Protein AF-A0A8G1VSI4-F1 (afdb_monomer)

Nearest PDB structures (foldseek):
  5lhz-assembly2_B  TM=6.125E-01  e=1.889E-01  Homo sapiens
  4yyp-assembly1_A  TM=5.260E-01  e=3.431E-01  Homo sapiens
  7aef-assembly1_q  TM=2.907E-01  e=1.605E-01  Algoriphagus machipongonensis
  3v0r-assembly1_A  TM=4.478E-01  e=1.406E+00  Alternaria alternata
  4aud-assembly1_A  TM=4.666E-01  e=2.697E+00  Alternaria alternata

Mean predicted aligned error: 12.16 Å

Structure (mmCIF, N/CA/C/O backbone):
data_AF-A0A8G1VSI4-F1
#
_entry.id   AF-A0A8G1VSI4-F1
#
loop_
_atom_site.group_PDB
_atom_site.id
_atom_site.type_symbol
_atom_site.label_atom_id
_atom_site.label_alt_id
_atom_site.label_comp_id
_atom_site.label_asym_id
_atom_site.label_entity_id
_atom_site.label_seq_id
_atom_site.pdbx_PDB_ins_code
_atom_site.Cartn_x
_atom_site.Cartn_y
_atom_site.Cartn_z
_atom_site.occupancy
_atom_site.B_iso_or_equiv
_atom_site.auth_seq_id
_atom_site.auth_comp_id
_atom_site.auth_asym_id
_atom_site.auth_atom_id
_atom_site.pdbx_PDB_model_num
ATOM 1 N N . MET A 1 1 ? -6.449 -18.019 54.287 1.00 36.00 1 MET A N 1
ATOM 2 C CA . MET A 1 1 ? -7.474 -17.979 53.219 1.00 36.00 1 MET A CA 1
ATOM 3 C C . MET A 1 1 ? -7.061 -16.895 52.234 1.00 36.00 1 MET A C 1
ATOM 5 O O . MET A 1 1 ? -7.220 -15.721 52.533 1.00 36.00 1 MET A O 1
ATOM 9 N N . HIS A 1 2 ? -6.420 -17.278 51.128 1.00 41.06 2 HIS A N 1
ATOM 10 C CA . HIS A 1 2 ? -5.972 -16.352 50.085 1.00 41.06 2 HIS A CA 1
ATOM 11 C C . HIS A 1 2 ? -7.024 -16.301 48.975 1.00 41.06 2 HIS A C 1
ATOM 13 O O . HIS A 1 2 ? -7.214 -17.276 48.255 1.00 41.06 2 HIS A O 1
ATOM 19 N N . LEU A 1 3 ? -7.720 -15.171 48.862 1.00 47.09 3 LEU A N 1
ATOM 20 C CA . LEU A 1 3 ? -8.588 -14.851 47.731 1.00 47.09 3 LEU A CA 1
ATOM 21 C C . LEU A 1 3 ? -7.740 -14.141 46.670 1.00 47.09 3 LEU A C 1
ATOM 23 O O . LEU A 1 3 ? -7.567 -12.925 46.710 1.00 47.09 3 LEU A O 1
ATOM 27 N N . LEU A 1 4 ? -7.191 -14.909 45.731 1.00 48.03 4 LEU A N 1
ATOM 28 C CA . LEU A 1 4 ? -6.625 -14.367 44.499 1.00 48.03 4 LEU A CA 1
ATOM 29 C C . LEU A 1 4 ? -7.789 -13.940 43.594 1.00 48.03 4 LEU A C 1
ATOM 31 O O . LEU A 1 4 ? -8.424 -14.765 42.942 1.00 48.03 4 LEU A O 1
ATOM 35 N N . LYS A 1 5 ? -8.087 -12.636 43.575 1.00 47.94 5 LYS A N 1
ATOM 36 C CA . LYS A 1 5 ? -8.892 -12.010 42.520 1.00 47.94 5 LYS A CA 1
ATOM 37 C C . LYS A 1 5 ? -8.074 -12.038 41.230 1.00 47.94 5 LYS A C 1
ATOM 39 O O . LYS A 1 5 ? -7.256 -11.157 40.987 1.00 47.94 5 LYS A O 1
ATOM 44 N N . ILE A 1 6 ? -8.295 -13.064 40.421 1.00 51.94 6 ILE A N 1
ATOM 45 C CA . ILE A 1 6 ? -7.825 -13.117 39.039 1.00 51.94 6 ILE A CA 1
ATOM 46 C C . ILE A 1 6 ? -8.757 -12.199 38.243 1.00 51.94 6 ILE A C 1
ATOM 48 O O . ILE A 1 6 ? -9.854 -12.589 37.850 1.00 51.94 6 ILE A O 1
ATOM 52 N N . GLY A 1 7 ? -8.357 -10.937 38.094 1.00 49.81 7 GLY A N 1
ATOM 53 C CA . GLY A 1 7 ? -8.960 -10.037 37.119 1.00 49.81 7 GLY A CA 1
ATOM 54 C C . GLY A 1 7 ? -8.591 -10.538 35.730 1.00 49.81 7 GLY A C 1
ATOM 55 O O . GLY A 1 7 ? -7.412 -10.590 35.389 1.00 49.81 7 GLY A O 1
ATOM 56 N N . ALA A 1 8 ? -9.588 -10.968 34.961 1.00 49.38 8 ALA A N 1
ATOM 57 C CA . ALA A 1 8 ? -9.404 -11.391 33.585 1.00 49.38 8 ALA A CA 1
ATOM 58 C C . ALA A 1 8 ? -8.825 -10.224 32.772 1.00 49.38 8 ALA A C 1
ATOM 60 O O . ALA A 1 8 ? -9.477 -9.197 32.587 1.00 49.38 8 ALA A O 1
ATOM 61 N N . LEU A 1 9 ? -7.592 -10.390 32.294 1.00 43.72 9 LEU A N 1
ATOM 62 C CA . LEU A 1 9 ? -7.058 -9.592 31.203 1.00 43.72 9 LEU A CA 1
ATOM 63 C C . LEU A 1 9 ? -7.902 -9.925 29.973 1.00 43.72 9 LEU A C 1
ATOM 65 O O . LEU A 1 9 ? -7.735 -10.979 29.361 1.00 43.72 9 LEU A O 1
ATOM 69 N N . LEU A 1 10 ? -8.836 -9.040 29.633 1.00 47.56 10 LEU A N 1
ATOM 70 C CA . LEU A 1 10 ? -9.398 -8.981 28.291 1.00 47.56 10 LEU A CA 1
ATOM 71 C C . LEU A 1 10 ? -8.255 -8.554 27.368 1.00 47.56 10 LEU A C 1
ATOM 73 O O . LEU A 1 10 ? -8.040 -7.369 27.125 1.00 47.56 10 LEU A O 1
ATOM 77 N N . ALA A 1 11 ? -7.473 -9.528 26.905 1.00 46.94 11 ALA A N 1
ATOM 78 C CA . ALA A 1 11 ? -6.668 -9.345 25.715 1.00 46.94 11 ALA A CA 1
ATOM 79 C C . ALA A 1 11 ? -7.653 -8.960 24.608 1.00 46.94 11 ALA A C 1
ATOM 81 O O . ALA A 1 11 ? -8.565 -9.733 24.307 1.00 46.94 11 ALA A O 1
ATOM 82 N N . LEU A 1 12 ? -7.527 -7.746 24.064 1.00 46.66 12 LEU A N 1
ATOM 83 C CA . LEU A 1 12 ? -8.217 -7.391 22.833 1.00 46.66 12 LEU A CA 1
ATOM 84 C C . LEU A 1 12 ? -7.785 -8.428 21.801 1.00 46.66 12 LEU A C 1
ATOM 86 O O . LEU A 1 12 ? -6.654 -8.391 21.320 1.00 46.66 12 LEU A O 1
ATOM 90 N N . ALA A 1 13 ? -8.668 -9.383 21.519 1.00 42.88 13 ALA A N 1
ATOM 91 C CA . ALA A 1 13 ? -8.545 -10.245 20.368 1.00 42.88 13 ALA A CA 1
ATOM 92 C C . ALA A 1 13 ? -8.571 -9.303 19.167 1.00 42.88 13 ALA A C 1
ATOM 94 O O . ALA A 1 13 ? -9.631 -8.825 18.766 1.00 42.88 13 ALA A O 1
ATOM 95 N N . GLN A 1 14 ? -7.387 -8.955 18.664 1.00 41.97 14 GLN A N 1
ATOM 96 C CA . GLN A 1 14 ? -7.248 -8.396 17.336 1.00 41.97 14 GLN A CA 1
ATOM 97 C C . GLN A 1 14 ? -7.911 -9.432 16.441 1.00 41.97 14 GLN A C 1
ATOM 99 O O . GLN A 1 14 ? -7.408 -10.544 16.294 1.00 41.97 14 GLN A O 1
ATOM 104 N N . THR A 1 15 ? -9.122 -9.137 15.978 1.00 45.12 15 THR A N 1
ATOM 105 C CA . THR A 1 15 ? -9.768 -9.938 14.951 1.00 45.12 15 THR A CA 1
ATOM 106 C C . THR A 1 15 ? -8.817 -9.875 13.771 1.00 45.12 15 THR A C 1
ATOM 108 O O . THR A 1 15 ? -8.738 -8.835 13.120 1.00 45.12 15 THR A O 1
ATOM 111 N N . LEU A 1 16 ? -8.031 -10.938 13.597 1.00 51.94 16 LEU A N 1
ATOM 112 C CA . LEU A 1 16 ? -7.172 -11.180 12.450 1.00 51.94 16 LEU A CA 1
ATOM 113 C C . LEU A 1 16 ? -8.114 -11.254 11.250 1.00 51.94 16 LEU A C 1
ATOM 115 O O . LEU A 1 16 ? -8.677 -12.300 10.941 1.00 51.94 16 LEU A O 1
ATOM 119 N N . SER A 1 17 ? -8.447 -10.099 10.685 1.00 59.81 17 SER A N 1
ATOM 120 C CA . SER A 1 17 ? -9.135 -10.054 9.412 1.00 59.81 17 SER A CA 1
ATOM 121 C C . SER A 1 17 ? -8.074 -10.338 8.366 1.00 59.81 17 SER A C 1
ATOM 123 O O . SER A 1 17 ? -7.258 -9.472 8.040 1.00 59.81 17 SER A O 1
ATOM 125 N N . ALA A 1 18 ? -8.088 -11.582 7.914 1.00 70.44 18 ALA A N 1
ATOM 126 C CA . ALA A 1 18 ? -7.428 -12.052 6.719 1.00 70.44 18 ALA A CA 1
ATOM 127 C C . ALA A 1 18 ? -7.928 -11.257 5.523 1.00 70.44 18 ALA A C 1
ATOM 129 O O . ALA A 1 18 ? -9.133 -11.238 5.259 1.00 70.44 18 ALA A O 1
ATOM 130 N N . ALA A 1 19 ? -7.032 -10.612 4.792 1.00 87.38 19 ALA A N 1
ATOM 131 C CA . ALA A 1 19 ? -7.390 -10.045 3.511 1.00 87.38 19 ALA A CA 1
ATOM 132 C C . ALA A 1 19 ? -6.237 -10.152 2.530 1.00 87.38 19 ALA A C 1
ATOM 134 O O . ALA A 1 19 ? -5.113 -9.732 2.821 1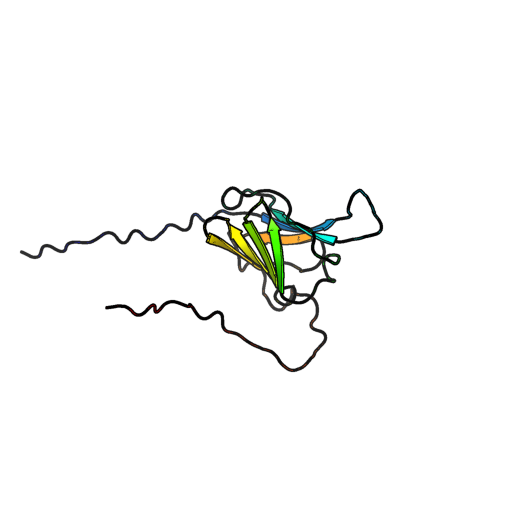.00 87.38 19 ALA A O 1
ATOM 135 N N . GLU A 1 20 ? -6.541 -10.664 1.338 1.00 92.88 20 GLU A N 1
ATOM 136 C CA . GLU A 1 20 ? -5.644 -10.521 0.207 1.00 92.88 20 GLU A CA 1
ATOM 137 C C . GLU A 1 20 ? -5.690 -9.074 -0.305 1.00 92.88 20 GLU A C 1
ATOM 139 O O . GLU A 1 20 ? -6.738 -8.525 -0.675 1.00 92.88 20 GLU A O 1
ATOM 144 N N . ILE A 1 21 ? -4.516 -8.448 -0.317 1.00 94.31 21 ILE A N 1
ATOM 145 C CA . ILE A 1 21 ? -4.304 -7.081 -0.776 1.00 94.31 21 ILE A CA 1
ATOM 146 C C . ILE A 1 21 ? -3.383 -7.133 -1.984 1.00 94.31 21 ILE A C 1
ATOM 148 O O . ILE A 1 21 ? -2.321 -7.748 -1.929 1.00 94.31 21 ILE A O 1
ATOM 152 N N . LYS A 1 22 ? -3.739 -6.437 -3.065 1.00 95.94 22 LYS A N 1
ATOM 153 C CA . LYS A 1 22 ? -2.870 -6.307 -4.241 1.00 95.94 22 LYS A CA 1
ATOM 154 C C . LYS A 1 22 ? -2.800 -4.895 -4.781 1.00 95.94 22 LYS A C 1
ATOM 156 O O . LYS A 1 22 ? -3.717 -4.099 -4.610 1.00 95.94 22 LYS A O 1
ATOM 161 N N . ILE A 1 23 ? -1.722 -4.589 -5.485 1.00 95.75 23 ILE A N 1
ATOM 162 C CA . ILE A 1 23 ? -1.559 -3.341 -6.222 1.00 95.75 23 ILE A CA 1
ATOM 163 C C . ILE A 1 23 ? -1.719 -3.575 -7.721 1.00 95.75 23 ILE A C 1
ATOM 165 O O . ILE A 1 23 ? -1.192 -4.530 -8.292 1.00 95.75 23 ILE A O 1
ATOM 169 N N . ARG A 1 24 ? -2.446 -2.677 -8.390 1.00 94.88 24 ARG A N 1
ATOM 170 C CA . ARG A 1 24 ? -2.686 -2.752 -9.836 1.00 94.88 24 ARG A CA 1
ATOM 171 C C . ARG A 1 24 ? -2.462 -1.425 -10.519 1.00 94.88 24 ARG A C 1
ATOM 173 O O . ARG A 1 24 ? -2.840 -0.375 -10.001 1.00 94.88 24 ARG A O 1
ATOM 180 N N . THR A 1 25 ? -1.897 -1.481 -11.722 1.00 92.88 25 THR A N 1
ATOM 181 C CA . THR A 1 25 ? -1.898 -0.321 -12.608 1.00 92.88 25 THR A CA 1
ATOM 182 C C . THR A 1 25 ? -3.270 -0.208 -13.269 1.00 92.88 25 THR A C 1
ATOM 184 O O . THR A 1 25 ? -3.698 -1.088 -14.005 1.00 92.88 25 THR A O 1
ATOM 187 N N . THR A 1 26 ? -3.959 0.887 -12.981 1.00 88.81 26 THR A N 1
ATOM 188 C CA . THR A 1 26 ? -5.294 1.240 -13.458 1.00 88.81 26 THR A CA 1
ATOM 189 C C . THR A 1 26 ? -5.234 2.486 -14.335 1.00 88.81 26 THR A C 1
ATOM 191 O O . THR A 1 26 ? -4.443 3.397 -14.075 1.00 88.81 26 THR A O 1
ATOM 194 N N . ASN A 1 27 ? -6.112 2.559 -15.331 1.00 87.94 27 ASN A N 1
ATOM 195 C CA . ASN A 1 27 ? -6.276 3.732 -16.180 1.00 87.94 27 ASN A CA 1
ATOM 196 C C . ASN A 1 27 ? -7.631 4.393 -15.890 1.00 87.94 27 ASN A C 1
ATOM 198 O O . ASN A 1 27 ? -8.642 3.691 -15.815 1.00 87.94 27 ASN A O 1
ATOM 202 N N . PRO A 1 28 ? -7.690 5.722 -15.713 1.00 82.81 28 PRO A N 1
ATOM 203 C CA . PRO A 1 28 ? -8.954 6.402 -15.508 1.00 82.81 28 PRO A CA 1
ATOM 204 C C . PRO A 1 28 ? -9.800 6.324 -16.793 1.00 82.81 28 PRO A C 1
ATOM 206 O O . PRO A 1 28 ? -9.260 6.531 -17.882 1.00 82.81 28 PRO A O 1
ATOM 209 N N . PRO A 1 29 ? -11.128 6.107 -16.699 1.00 81.25 29 PRO A N 1
ATOM 210 C CA . PRO A 1 29 ? -11.988 5.961 -17.879 1.00 81.25 29 PRO A CA 1
ATOM 211 C C . PRO A 1 29 ? -11.943 7.158 -18.836 1.00 81.25 29 PRO A C 1
ATOM 213 O O . PRO A 1 29 ? -12.056 6.995 -20.044 1.00 81.25 29 PRO A O 1
ATOM 216 N N . ALA A 1 30 ? -11.751 8.365 -18.296 1.00 84.00 30 ALA A N 1
ATOM 217 C CA . ALA A 1 30 ? -11.702 9.600 -19.073 1.00 84.00 30 ALA A CA 1
ATOM 218 C C . ALA A 1 30 ? -10.376 9.814 -19.832 1.00 84.00 30 ALA A C 1
ATOM 220 O O . ALA A 1 30 ? -10.319 10.674 -20.707 1.00 84.00 30 ALA A O 1
ATOM 221 N N . ASN A 1 31 ? -9.301 9.085 -19.496 1.00 82.88 31 ASN A N 1
ATOM 222 C CA . ASN A 1 31 ? -8.017 9.192 -20.190 1.00 82.88 31 ASN A CA 1
ATOM 223 C C . ASN A 1 31 ? -7.174 7.918 -20.016 1.00 82.88 31 ASN A C 1
ATOM 225 O O . ASN A 1 31 ? -6.415 7.782 -19.054 1.00 82.88 31 ASN A O 1
ATOM 229 N N . SER A 1 32 ? -7.248 7.013 -20.992 1.00 83.25 32 SER A N 1
ATOM 230 C CA . SER A 1 32 ? -6.523 5.738 -20.974 1.00 83.25 32 SER A CA 1
ATOM 231 C C . SER A 1 32 ? -5.001 5.865 -21.111 1.00 83.25 32 SER A C 1
ATOM 233 O O . SER A 1 32 ? -4.293 4.891 -20.878 1.00 83.25 32 SER A O 1
ATOM 235 N N . TYR A 1 33 ? -4.476 7.040 -21.475 1.00 84.62 33 TYR A N 1
ATOM 236 C CA . TYR A 1 33 ? -3.031 7.274 -21.600 1.00 84.62 33 TYR A CA 1
ATOM 237 C C . TYR A 1 33 ? -2.355 7.593 -20.263 1.00 84.62 33 TYR A C 1
ATOM 239 O O . TYR A 1 33 ? -1.127 7.639 -20.187 1.00 84.62 33 TYR A O 1
ATOM 247 N N . VAL A 1 34 ? -3.138 7.827 -19.206 1.00 87.38 34 VAL A N 1
ATOM 248 C CA . VAL A 1 34 ? -2.613 8.058 -17.861 1.00 87.38 34 VAL A CA 1
ATOM 249 C C . VAL A 1 34 ? -2.731 6.768 -17.062 1.00 87.38 34 VAL A C 1
ATOM 251 O O . VAL A 1 34 ? -3.811 6.197 -16.946 1.00 87.38 34 VAL A O 1
ATOM 254 N N . SER A 1 35 ? -1.615 6.312 -16.502 1.00 91.19 35 SER A N 1
ATOM 255 C CA . SER A 1 35 ? -1.554 5.097 -15.689 1.00 91.19 35 SER A CA 1
ATOM 256 C C . SER A 1 35 ? -1.292 5.444 -14.228 1.00 91.19 35 SER A C 1
ATOM 258 O O . SER A 1 35 ? -0.330 6.146 -13.904 1.00 91.19 35 SER A O 1
ATOM 260 N N . HIS A 1 36 ? -2.121 4.903 -13.345 1.00 94.25 36 HIS A N 1
ATOM 261 C CA . HIS A 1 36 ? -2.040 5.075 -11.898 1.00 94.25 36 HIS A CA 1
ATOM 262 C C . HIS A 1 36 ? -1.927 3.726 -11.207 1.00 94.25 36 HIS A C 1
ATOM 264 O O . HIS A 1 36 ? -2.511 2.762 -11.674 1.00 94.25 36 HIS A O 1
ATOM 270 N N . CYS A 1 37 ? -1.226 3.645 -10.085 1.00 95.19 37 CYS A N 1
ATOM 271 C CA . CYS A 1 37 ? -1.300 2.479 -9.210 1.00 95.19 37 CYS A CA 1
ATOM 272 C C . CYS A 1 37 ? -2.495 2.639 -8.262 1.00 95.19 37 CYS A C 1
ATOM 274 O O . CYS A 1 37 ? -2.757 3.755 -7.818 1.00 95.19 37 CYS A O 1
ATOM 276 N N . SER A 1 38 ? -3.189 1.561 -7.925 1.00 96.88 38 SER A N 1
ATOM 277 C CA . SER A 1 38 ? -4.233 1.534 -6.892 1.00 96.88 38 SER A CA 1
ATOM 278 C C . SER A 1 38 ? -4.051 0.288 -6.031 1.00 96.88 38 SER A C 1
ATOM 280 O O . SER A 1 38 ? -3.636 -0.748 -6.550 1.00 96.88 38 SER A O 1
ATOM 282 N N . VAL A 1 39 ? -4.351 0.389 -4.737 1.00 96.75 39 VAL A N 1
ATOM 283 C CA . VAL A 1 39 ? -4.433 -0.768 -3.834 1.00 96.75 39 VAL A CA 1
ATOM 284 C C . VAL A 1 39 ? -5.845 -1.327 -3.915 1.00 96.75 39 VAL A C 1
ATOM 286 O O . VAL A 1 39 ? -6.811 -0.569 -3.839 1.00 96.75 39 VAL A O 1
ATOM 289 N N . ILE A 1 40 ? -5.955 -2.639 -4.061 1.00 96.25 40 ILE A N 1
ATOM 290 C CA . ILE A 1 40 ? -7.197 -3.391 -4.154 1.00 96.25 40 ILE A CA 1
ATOM 291 C C . ILE A 1 40 ? -7.247 -4.357 -2.972 1.00 96.25 40 ILE A C 1
ATOM 293 O O . ILE A 1 40 ? -6.351 -5.184 -2.813 1.00 96.25 40 ILE A O 1
ATOM 297 N N . LEU A 1 41 ? -8.291 -4.235 -2.160 1.00 94.69 41 LEU A N 1
ATOM 298 C CA . LEU A 1 41 ? -8.671 -5.218 -1.153 1.00 94.69 41 LEU A CA 1
ATOM 299 C C . LEU A 1 41 ? -9.633 -6.204 -1.815 1.00 94.69 41 LEU A C 1
ATOM 301 O O . LEU A 1 41 ? -10.758 -5.827 -2.167 1.00 94.69 41 LEU A O 1
ATOM 305 N N . GLU A 1 42 ? -9.170 -7.431 -2.040 1.00 89.56 42 GLU A N 1
ATOM 306 C CA . GLU A 1 42 ? -9.986 -8.487 -2.652 1.00 89.56 42 GLU A CA 1
ATOM 307 C C . GLU A 1 42 ? -10.984 -9.067 -1.653 1.00 89.56 42 GLU A C 1
ATOM 309 O O . GLU A 1 42 ? -12.126 -9.366 -2.015 1.00 89.56 42 GLU A O 1
ATOM 314 N N . ASP A 1 43 ? -10.586 -9.121 -0.387 1.00 89.38 43 ASP A N 1
ATOM 315 C CA . ASP A 1 43 ? -11.411 -9.554 0.730 1.00 89.38 43 ASP A CA 1
ATOM 316 C C . ASP A 1 43 ? -11.791 -8.381 1.632 1.00 89.38 43 ASP A C 1
ATOM 318 O O . ASP A 1 43 ? -11.255 -7.275 1.529 1.00 89.38 43 ASP A O 1
ATOM 322 N N . GLU A 1 44 ? -12.776 -8.611 2.497 1.00 90.06 44 GLU A N 1
ATOM 323 C CA . GLU A 1 44 ? -13.207 -7.605 3.458 1.00 90.06 44 GLU A CA 1
ATOM 324 C C . GLU A 1 44 ? -12.217 -7.513 4.625 1.00 90.06 44 GLU A C 1
ATOM 326 O O . GLU A 1 44 ? -12.057 -8.450 5.403 1.00 90.06 44 GLU A O 1
ATOM 331 N N . LEU A 1 45 ? -11.601 -6.342 4.782 1.00 90.50 45 LEU A N 1
ATOM 332 C CA . LEU A 1 45 ? -10.701 -6.014 5.879 1.00 90.50 45 LEU A CA 1
ATOM 333 C C . LEU A 1 45 ? -11.364 -4.961 6.766 1.00 90.50 45 LEU A C 1
ATOM 335 O O . LEU A 1 45 ? -11.607 -3.838 6.329 1.00 90.50 45 LEU A O 1
ATOM 339 N N . PHE A 1 46 ? -11.698 -5.317 8.008 1.00 91.06 46 PHE A N 1
ATOM 340 C CA . PHE A 1 46 ? -12.375 -4.417 8.955 1.00 91.06 46 PHE A CA 1
ATOM 341 C C . PHE A 1 46 ? -13.673 -3.766 8.421 1.00 91.06 46 PHE A C 1
ATOM 343 O O . PHE A 1 46 ? -14.005 -2.647 8.814 1.00 91.06 46 PHE A O 1
ATOM 350 N N . GLY A 1 47 ? -14.424 -4.461 7.556 1.00 88.38 47 GLY A N 1
ATOM 351 C CA . GLY A 1 47 ? -15.635 -3.932 6.909 1.00 88.38 47 GLY A CA 1
ATOM 352 C C . GLY A 1 47 ? -15.374 -3.142 5.618 1.00 88.38 47 GLY A C 1
ATOM 353 O O . GLY A 1 47 ? -16.289 -2.524 5.078 1.00 88.38 47 GLY A O 1
ATOM 354 N N . CYS A 1 48 ? -14.133 -3.129 5.123 1.00 90.19 48 CYS A N 1
ATOM 355 C CA . CYS A 1 48 ? -13.727 -2.443 3.901 1.00 90.1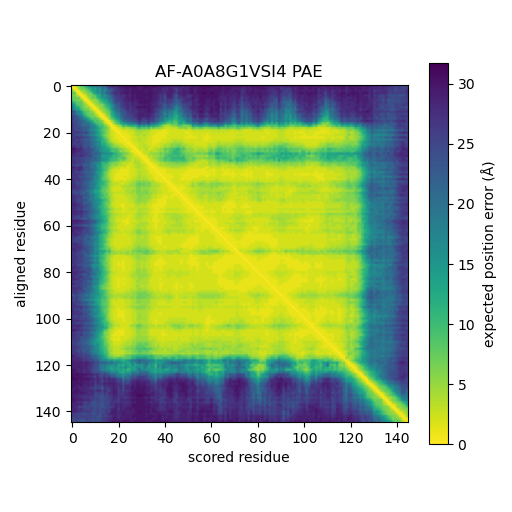9 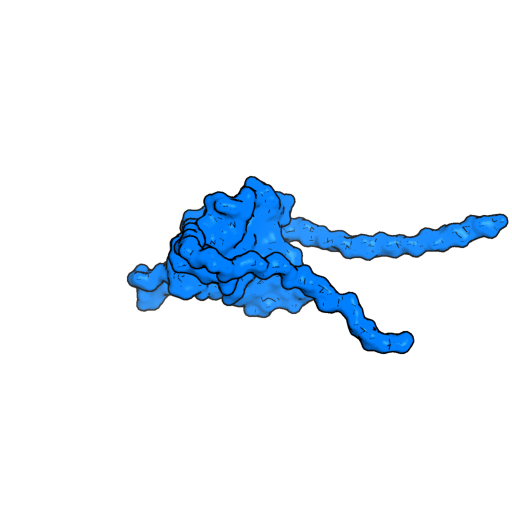48 CYS A CA 1
ATOM 356 C C . CYS A 1 48 ? -13.313 -3.439 2.812 1.00 90.19 48 CYS A C 1
ATOM 358 O O . CYS A 1 48 ? -12.430 -4.266 3.015 1.00 90.19 48 CYS A O 1
ATOM 360 N N . LYS A 1 49 ? -13.921 -3.313 1.629 1.00 93.56 49 LYS A N 1
ATOM 361 C CA . LYS A 1 49 ? -13.565 -4.045 0.408 1.00 93.56 49 LYS A CA 1
ATOM 362 C C . LYS A 1 49 ? -13.632 -3.097 -0.784 1.00 93.56 49 LYS A C 1
ATOM 364 O O . LYS A 1 49 ? -14.593 -2.337 -0.916 1.00 93.56 49 LYS A O 1
ATOM 369 N N . GLY A 1 50 ? -12.632 -3.132 -1.664 1.00 93.12 50 GLY A N 1
ATOM 370 C CA . GLY A 1 50 ? -12.603 -2.292 -2.863 1.00 93.12 50 GLY A CA 1
ATOM 371 C C . GLY A 1 50 ? -11.237 -1.686 -3.173 1.00 93.12 50 GLY A C 1
ATOM 372 O O . GLY A 1 50 ? -10.201 -2.202 -2.771 1.00 93.12 50 GLY A O 1
ATOM 373 N N . SER A 1 51 ? -11.244 -0.587 -3.929 1.00 95.06 51 SER A N 1
ATOM 374 C CA . SER A 1 51 ? -10.032 0.081 -4.417 1.00 95.06 51 SER A CA 1
ATOM 375 C C . SER A 1 51 ? -9.764 1.380 -3.671 1.00 95.06 51 SER A C 1
ATOM 377 O O . SER A 1 51 ? -10.673 2.186 -3.450 1.00 95.06 51 SER A O 1
ATOM 379 N N . SER A 1 52 ? -8.492 1.642 -3.381 1.00 96.44 52 SER A N 1
ATOM 380 C CA . SER A 1 52 ? -8.036 2.954 -2.941 1.00 96.44 52 SER A CA 1
ATOM 381 C C . SER A 1 52 ? -8.241 3.997 -4.038 1.00 96.44 52 SER A C 1
ATOM 383 O O . SER A 1 52 ? -8.383 3.683 -5.227 1.00 96.44 52 SER A O 1
ATOM 385 N N . LYS A 1 53 ? -8.167 5.274 -3.657 1.00 95.69 53 LYS A N 1
ATOM 386 C CA . LYS A 1 53 ? -7.877 6.333 -4.626 1.00 95.69 53 LYS A CA 1
ATOM 387 C C . LYS A 1 53 ? -6.521 6.068 -5.301 1.00 95.69 53 LYS A C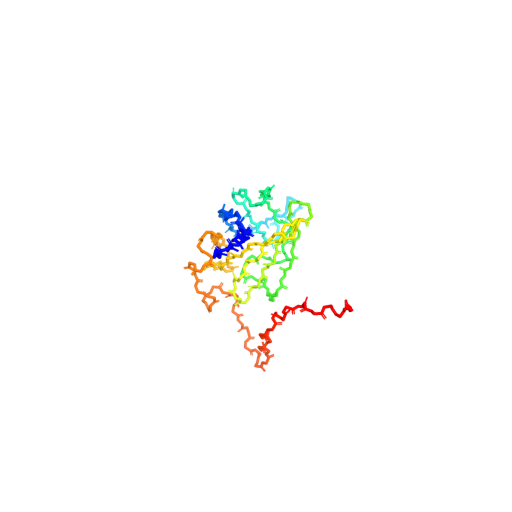 1
ATOM 389 O O . LYS A 1 53 ? -5.608 5.557 -4.643 1.00 95.69 53 LYS A O 1
ATOM 394 N N . PRO A 1 54 ? -6.366 6.443 -6.582 1.00 94.38 54 PRO A N 1
ATOM 395 C CA . PRO A 1 54 ? -5.141 6.183 -7.321 1.00 94.38 54 PRO A CA 1
ATOM 396 C C . PRO A 1 54 ? -3.938 6.956 -6.761 1.00 94.38 54 PRO A C 1
ATOM 398 O O . PRO A 1 54 ? -4.020 8.134 -6.389 1.00 94.38 54 PRO A O 1
ATOM 401 N N . PHE A 1 55 ? -2.785 6.298 -6.765 1.00 94.75 55 PHE A N 1
ATOM 402 C CA . PHE A 1 55 ? -1.467 6.905 -6.634 1.00 94.75 55 PHE A CA 1
ATOM 403 C C . PHE A 1 55 ? -1.071 7.618 -7.931 1.00 94.75 55 PHE A C 1
ATOM 405 O O . PHE A 1 55 ? -1.567 7.327 -9.019 1.00 94.75 55 PHE A O 1
ATOM 412 N N . LYS A 1 56 ? -0.171 8.603 -7.825 1.00 91.38 56 LYS A N 1
ATOM 413 C CA . LYS A 1 56 ? 0.099 9.538 -8.929 1.00 91.38 56 LYS A CA 1
ATOM 414 C C . LYS A 1 56 ? 0.683 8.848 -10.166 1.00 91.38 56 LYS A C 1
ATOM 416 O O . LYS A 1 56 ? 0.364 9.267 -11.274 1.00 91.38 56 LYS A O 1
ATOM 421 N N . LYS A 1 57 ? 1.527 7.830 -9.984 1.00 92.69 57 LYS A N 1
ATOM 422 C CA . LYS A 1 57 ? 2.201 7.096 -11.066 1.00 92.69 57 LYS A CA 1
ATOM 423 C C . LYS A 1 57 ? 1.743 5.636 -11.098 1.00 92.69 57 LYS A C 1
ATOM 425 O O . LYS A 1 57 ? 1.144 5.161 -10.133 1.00 92.69 57 LYS A O 1
ATOM 430 N N . SER A 1 58 ? 2.063 4.924 -12.178 1.00 92.75 58 SER A N 1
ATOM 431 C CA . SER A 1 58 ? 1.888 3.469 -12.284 1.00 92.75 58 SER A CA 1
ATOM 432 C C . SER A 1 58 ? 2.663 2.718 -11.196 1.00 92.75 58 SER A C 1
ATOM 434 O O . SER A 1 58 ? 3.609 3.258 -10.606 1.00 92.75 58 SER A O 1
ATOM 436 N N . CYS A 1 59 ? 2.298 1.459 -10.950 1.00 92.25 59 CYS A N 1
ATOM 437 C CA . CYS A 1 59 ? 3.058 0.613 -10.031 1.00 92.25 59 CYS A CA 1
ATOM 438 C C . CYS A 1 59 ?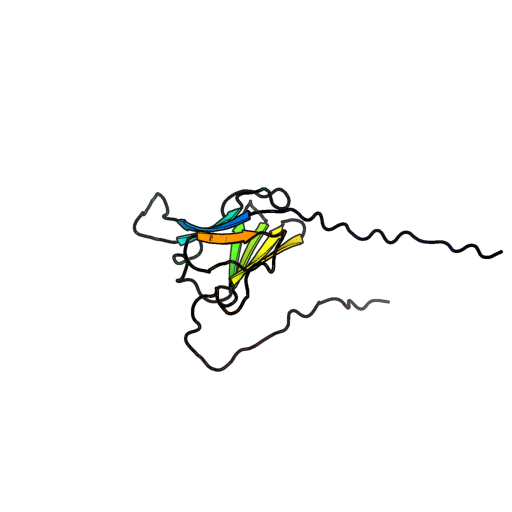 4.512 0.461 -10.536 1.00 92.25 59 CYS A C 1
ATOM 440 O O . CYS A 1 59 ? 4.783 0.619 -11.732 1.00 92.25 59 CYS A O 1
ATOM 442 N N . GLY A 1 60 ? 5.464 0.301 -9.617 1.00 90.00 60 GLY A N 1
ATOM 443 C CA . GLY A 1 60 ? 6.911 0.311 -9.889 1.00 90.00 60 GLY A CA 1
ATOM 444 C C . GLY A 1 60 ? 7.525 1.692 -10.177 1.00 90.00 60 GLY A C 1
ATOM 445 O O . GLY A 1 60 ? 8.740 1.819 -10.309 1.00 90.00 60 GLY A O 1
ATOM 446 N N . ARG A 1 61 ? 6.718 2.761 -10.292 1.00 92.19 61 ARG A N 1
ATOM 447 C CA . ARG A 1 61 ? 7.208 4.135 -10.549 1.00 92.19 61 ARG A CA 1
ATOM 448 C C . ARG A 1 61 ? 6.963 5.106 -9.396 1.00 92.19 61 ARG A C 1
ATOM 450 O O . ARG A 1 61 ? 7.486 6.227 -9.427 1.00 92.19 61 ARG A O 1
ATOM 457 N N . ASN A 1 62 ? 6.142 4.717 -8.423 1.00 90.19 62 ASN A N 1
ATOM 458 C CA . ASN A 1 62 ? 5.952 5.472 -7.188 1.00 90.19 62 ASN A CA 1
ATOM 459 C C . ASN A 1 62 ? 7.187 5.335 -6.285 1.00 90.19 62 ASN A C 1
ATOM 461 O O . ASN A 1 62 ? 7.964 4.395 -6.408 1.00 90.19 62 ASN A O 1
ATOM 465 N N . THR A 1 63 ? 7.395 6.322 -5.420 1.00 91.62 63 THR A N 1
ATOM 466 C CA . THR A 1 63 ? 8.566 6.426 -4.540 1.00 91.62 63 THR A CA 1
ATOM 467 C C . THR A 1 63 ? 8.145 7.041 -3.213 1.00 91.62 63 THR A C 1
ATOM 469 O O . THR A 1 63 ? 7.178 7.814 -3.176 1.00 91.62 63 THR A O 1
ATOM 472 N N . GLY A 1 64 ? 8.915 6.781 -2.157 1.00 91.25 64 GLY A N 1
ATOM 473 C CA . GLY A 1 64 ? 8.634 7.313 -0.825 1.00 91.25 64 GLY A CA 1
ATOM 474 C C . GLY A 1 64 ? 7.495 6.587 -0.128 1.00 91.25 64 GLY A C 1
ATOM 475 O O . GLY A 1 64 ? 7.082 5.513 -0.545 1.00 91.25 64 GLY A O 1
ATOM 476 N N . VAL A 1 65 ? 6.970 7.221 0.913 1.00 94.69 65 VAL A N 1
ATOM 477 C CA . VAL A 1 65 ? 5.776 6.768 1.624 1.00 94.69 65 VAL A CA 1
ATOM 478 C C . VAL A 1 65 ? 4.594 7.586 1.126 1.00 94.69 65 VAL A C 1
ATOM 480 O O . VAL A 1 65 ? 4.673 8.815 1.058 1.00 94.69 65 VAL A O 1
ATOM 483 N N . GLN A 1 66 ? 3.517 6.921 0.717 1.00 96.31 66 GLN A N 1
ATOM 484 C CA . GLN A 1 66 ? 2.326 7.595 0.203 1.00 96.31 66 GLN A CA 1
ATOM 485 C C . GLN A 1 66 ? 1.065 6.998 0.810 1.00 96.31 66 GLN A C 1
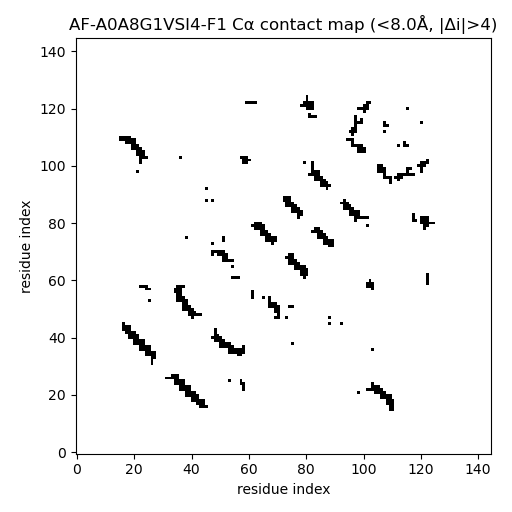ATOM 487 O O . GLN A 1 66 ? 0.897 5.783 0.815 1.00 96.31 66 GLN A O 1
ATOM 492 N N . THR A 1 67 ? 0.150 7.870 1.222 1.00 97.50 67 THR A N 1
ATOM 493 C CA . THR A 1 67 ? -1.150 7.493 1.784 1.00 97.50 67 THR A CA 1
ATOM 494 C C . THR A 1 67 ? -2.277 7.864 0.827 1.00 97.50 67 THR A C 1
ATOM 496 O O . THR A 1 67 ? -2.253 8.926 0.188 1.00 97.50 67 THR A O 1
ATOM 499 N N . LYS A 1 68 ? -3.274 6.985 0.710 1.00 97.62 68 LYS A N 1
ATOM 500 C CA . LYS A 1 68 ? -4.501 7.199 -0.065 1.00 97.62 68 LYS A CA 1
ATOM 501 C C . LYS A 1 68 ? -5.712 6.731 0.717 1.00 97.62 68 LYS A C 1
ATOM 503 O O . LYS A 1 68 ? -5.642 5.739 1.428 1.00 97.62 68 LYS A O 1
ATOM 508 N N . SER A 1 69 ? -6.829 7.431 0.549 1.00 97.31 69 SER A N 1
ATOM 509 C CA . SER A 1 69 ? -8.098 6.994 1.119 1.00 97.31 69 SER A CA 1
ATOM 510 C C . SER A 1 69 ? -8.647 5.771 0.385 1.00 97.31 69 SER A C 1
ATOM 512 O O . SER A 1 69 ? -8.433 5.591 -0.822 1.00 97.31 69 SER A O 1
ATOM 514 N N . ILE A 1 70 ? -9.372 4.945 1.128 1.00 95.69 70 ILE A N 1
ATOM 515 C CA . ILE A 1 70 ? -10.088 3.755 0.672 1.00 95.69 70 ILE A CA 1
ATOM 516 C C . ILE A 1 70 ? -11.360 3.619 1.522 1.00 95.69 70 ILE A C 1
ATOM 518 O O . ILE A 1 70 ? -11.378 4.054 2.664 1.00 95.69 70 ILE A O 1
ATOM 522 N N . CYS A 1 71 ? -12.448 3.072 0.972 1.00 92.94 71 CYS A N 1
ATOM 523 C CA . CYS A 1 71 ? -13.704 2.859 1.716 1.00 92.94 71 CYS A CA 1
ATOM 524 C C . CYS A 1 71 ? -14.219 4.081 2.514 1.00 92.94 71 CYS A C 1
ATOM 526 O O . CYS A 1 71 ? -14.687 3.943 3.639 1.00 92.94 71 CYS A O 1
ATOM 528 N N . GLY A 1 72 ? -14.138 5.284 1.936 1.00 91.50 72 GLY A N 1
ATOM 529 C CA . GLY A 1 72 ? -14.539 6.521 2.612 1.00 91.50 72 GLY A CA 1
ATOM 530 C C . GLY A 1 72 ? -13.423 7.065 3.500 1.00 91.50 72 GLY A C 1
ATOM 531 O O . GLY A 1 72 ? -12.524 7.732 2.983 1.00 91.50 72 GLY A O 1
ATOM 532 N N . ASP A 1 73 ? -13.495 6.762 4.795 1.00 92.62 73 ASP A N 1
ATOM 533 C CA . ASP A 1 73 ? -12.640 7.347 5.841 1.00 92.62 73 ASP A CA 1
ATOM 534 C C . ASP A 1 73 ? -11.444 6.464 6.234 1.00 92.62 73 ASP A C 1
ATOM 536 O O . ASP A 1 73 ? -10.594 6.888 7.013 1.00 92.62 73 ASP A O 1
ATOM 540 N N . ALA A 1 74 ? -11.345 5.250 5.687 1.00 95.62 74 ALA A N 1
ATOM 541 C CA . ALA A 1 74 ? -10.161 4.416 5.858 1.00 95.62 74 ALA A CA 1
ATOM 542 C C . ALA A 1 74 ? -9.020 4.880 4.937 1.00 95.62 74 ALA A C 1
ATOM 544 O O . ALA A 1 74 ? -9.209 5.603 3.948 1.00 95.62 74 ALA A O 1
ATOM 545 N N . SER A 1 75 ? -7.802 4.443 5.246 1.00 97.06 75 SER A N 1
ATOM 546 C CA . SER A 1 75 ? -6.625 4.776 4.454 1.00 97.06 75 SER A CA 1
ATOM 547 C C . SER A 1 75 ? -5.689 3.590 4.267 1.00 97.06 75 SER A C 1
ATOM 549 O O . SER A 1 75 ? -5.646 2.659 5.065 1.00 97.06 75 SER A O 1
ATOM 551 N N . VAL A 1 76 ? -4.940 3.630 3.170 1.00 97.06 76 VAL A N 1
ATOM 552 C CA . VAL A 1 76 ? -3.822 2.732 2.896 1.00 97.06 76 VAL A CA 1
ATOM 553 C C . VAL A 1 76 ? -2.569 3.560 2.699 1.00 97.06 76 VAL A C 1
ATOM 555 O O . VAL A 1 76 ? -2.544 4.505 1.905 1.00 97.06 76 VAL A O 1
ATOM 558 N N . THR A 1 77 ? -1.522 3.191 3.417 1.00 97.62 77 THR A N 1
ATOM 559 C CA . THR A 1 77 ? -0.188 3.761 3.299 1.00 97.62 77 THR A CA 1
ATOM 560 C C . THR A 1 77 ? 0.732 2.714 2.701 1.00 97.62 77 THR A C 1
ATOM 562 O O . THR A 1 77 ? 0.804 1.601 3.204 1.00 97.62 77 THR A O 1
ATOM 565 N N . VAL A 1 78 ? 1.431 3.071 1.628 1.00 95.56 78 VAL A N 1
ATOM 566 C CA . VAL A 1 78 ? 2.437 2.213 0.997 1.00 95.56 78 VAL A CA 1
ATOM 567 C C . VAL A 1 78 ? 3.784 2.906 1.104 1.00 95.56 78 VAL A C 1
ATOM 569 O O . VAL A 1 78 ? 3.951 4.029 0.611 1.00 95.56 78 VAL A O 1
ATOM 572 N N . ASP A 1 79 ? 4.744 2.237 1.733 1.00 94.12 79 ASP A N 1
ATOM 573 C CA . ASP A 1 79 ? 6.152 2.583 1.607 1.00 94.12 79 ASP A CA 1
ATOM 574 C C . ASP A 1 79 ? 6.722 1.871 0.380 1.00 94.12 79 ASP A C 1
ATOM 576 O O . ASP A 1 79 ? 7.018 0.677 0.379 1.00 94.12 79 ASP A O 1
ATOM 580 N N . TRP A 1 80 ? 6.883 2.636 -0.696 1.00 93.00 80 TRP A N 1
ATOM 581 C CA . TRP A 1 80 ? 7.365 2.121 -1.967 1.00 93.00 80 TRP A CA 1
ATOM 582 C C . TRP A 1 80 ? 8.829 1.672 -1.911 1.00 93.00 80 TRP A C 1
ATOM 584 O O . TRP A 1 80 ? 9.266 1.048 -2.865 1.00 93.00 80 TRP A O 1
ATOM 594 N N . TYR A 1 81 ? 9.596 1.963 -0.854 1.00 89.38 81 TYR A N 1
ATOM 595 C CA . TYR A 1 81 ? 10.979 1.486 -0.719 1.00 89.38 81 TYR A CA 1
ATOM 596 C C . TYR A 1 81 ? 11.097 0.161 0.028 1.00 89.38 81 TYR A C 1
ATOM 598 O O . TYR A 1 81 ? 12.001 -0.611 -0.273 1.00 89.38 81 TYR A O 1
ATOM 606 N N . SER A 1 82 ? 10.227 -0.072 1.007 1.00 91.12 82 SER A N 1
ATOM 607 C CA . SER A 1 82 ? 10.218 -1.284 1.836 1.00 91.12 82 SER A CA 1
ATOM 608 C C . SER A 1 82 ? 9.136 -2.281 1.412 1.00 91.12 82 SER A C 1
ATOM 610 O O . SER A 1 82 ? 9.078 -3.387 1.936 1.00 91.12 82 SER A O 1
ATOM 612 N N . ALA A 1 83 ? 8.267 -1.886 0.475 1.00 92.88 83 ALA A N 1
ATOM 613 C CA . ALA A 1 83 ? 7.080 -2.629 0.060 1.00 92.88 83 ALA A CA 1
ATOM 614 C C . ALA A 1 83 ? 6.067 -2.879 1.195 1.00 92.88 83 ALA A C 1
ATOM 616 O O . ALA A 1 83 ? 5.122 -3.644 1.013 1.00 92.88 83 ALA A O 1
ATOM 617 N N . VAL A 1 84 ? 6.222 -2.213 2.344 1.00 94.06 84 VAL A N 1
ATOM 618 C CA . VAL A 1 84 ? 5.289 -2.321 3.466 1.00 94.06 84 VAL A CA 1
ATOM 619 C C . VAL A 1 84 ? 4.011 -1.562 3.133 1.00 94.06 84 VAL A C 1
ATOM 621 O O . VAL A 1 84 ? 4.037 -0.372 2.797 1.00 94.06 84 VAL A O 1
ATOM 624 N N . LEU A 1 85 ? 2.887 -2.261 3.249 1.00 94.69 85 LEU A N 1
ATOM 625 C CA . LEU A 1 85 ? 1.549 -1.707 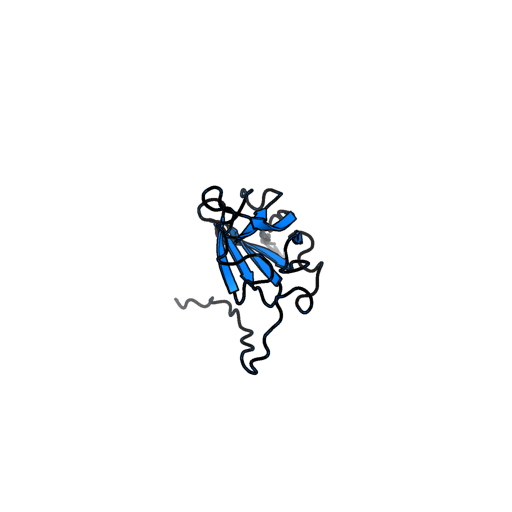3.147 1.00 94.69 85 LEU A CA 1
ATOM 626 C C . LEU A 1 85 ? 0.901 -1.723 4.529 1.00 94.69 85 LEU A C 1
ATOM 628 O O . LEU A 1 85 ? 0.877 -2.752 5.198 1.00 94.69 85 LEU A O 1
ATOM 632 N N . THR A 1 86 ? 0.335 -0.589 4.924 1.00 95.88 86 THR A N 1
ATOM 633 C CA . THR A 1 86 ? -0.441 -0.438 6.155 1.00 95.88 86 THR A CA 1
ATOM 634 C C . THR A 1 86 ? -1.842 0.042 5.810 1.00 95.88 86 THR A C 1
ATOM 636 O O . THR A 1 86 ? -2.001 1.085 5.176 1.00 95.88 86 THR A O 1
ATOM 639 N N . PHE A 1 87 ? -2.854 -0.698 6.241 1.00 95.50 87 PHE A N 1
ATOM 640 C CA . PHE A 1 87 ? -4.249 -0.283 6.249 1.00 95.50 87 PHE A CA 1
ATOM 641 C C . PHE A 1 87 ? -4.606 0.299 7.619 1.00 95.50 87 PHE A C 1
ATOM 643 O O . PHE A 1 87 ? -4.230 -0.263 8.647 1.00 95.50 87 PHE A O 1
ATOM 650 N N . GLU A 1 88 ? -5.367 1.388 7.627 1.00 95.19 88 GLU A N 1
ATOM 651 C CA . GLU A 1 88 ? -5.955 1.991 8.823 1.00 95.19 88 GLU A CA 1
ATOM 652 C C . GLU A 1 88 ? -7.453 2.207 8.586 1.00 95.19 88 GLU A C 1
ATOM 654 O O . GLU A 1 88 ? -7.852 2.885 7.634 1.00 95.19 88 GLU A O 1
ATOM 659 N N . SER A 1 89 ? -8.287 1.600 9.427 1.00 93.25 89 SER A N 1
ATOM 660 C CA . SER A 1 89 ? -9.738 1.757 9.380 1.00 93.25 89 SER A CA 1
ATOM 661 C C . SER A 1 89 ? -10.178 3.093 9.986 1.00 93.25 89 SER A C 1
ATOM 663 O O . SER A 1 89 ? -9.456 3.721 10.756 1.00 93.25 89 SER A O 1
ATOM 665 N N . ALA A 1 90 ? -11.420 3.496 9.710 1.00 91.06 90 ALA A N 1
ATOM 666 C CA . ALA A 1 90 ? -12.004 4.716 10.273 1.00 91.06 90 ALA A CA 1
ATOM 667 C C . ALA A 1 90 ? -12.078 4.714 11.816 1.00 91.06 90 ALA A C 1
ATOM 669 O O . ALA A 1 90 ? -12.091 5.772 12.439 1.00 91.06 90 ALA A O 1
ATOM 670 N N . ASP A 1 91 ? -12.128 3.531 12.436 1.00 89.69 91 ASP A N 1
ATOM 671 C CA . ASP A 1 91 ? -12.143 3.343 13.890 1.00 89.69 91 ASP A CA 1
ATOM 672 C C . ASP A 1 91 ? -10.745 3.118 14.504 1.00 89.69 91 ASP A C 1
ATOM 674 O O . ASP A 1 91 ? -10.638 2.810 15.690 1.00 89.69 91 ASP A O 1
ATOM 678 N N . GLY A 1 92 ? -9.674 3.286 13.718 1.00 88.50 92 GLY A N 1
ATOM 679 C CA . GLY A 1 92 ? -8.286 3.233 14.192 1.00 88.50 92 GLY A CA 1
ATOM 680 C C . GLY A 1 92 ? -7.692 1.827 14.320 1.00 88.50 92 GLY A C 1
ATOM 681 O O . GLY A 1 92 ? -6.622 1.668 14.909 1.00 88.50 92 GLY A O 1
ATOM 682 N N . ARG A 1 93 ? -8.352 0.791 13.782 1.00 91.38 93 ARG A N 1
ATOM 683 C CA . ARG A 1 93 ? -7.751 -0.546 13.651 1.00 91.38 93 ARG A CA 1
ATOM 684 C C . ARG A 1 93 ? -6.770 -0.544 12.492 1.00 91.38 93 ARG A C 1
ATOM 686 O O . ARG A 1 93 ? -7.028 0.044 11.443 1.00 91.38 93 ARG A O 1
ATOM 693 N N . THR A 1 94 ? -5.662 -1.246 12.666 1.00 92.44 94 THR A N 1
ATOM 694 C CA . THR A 1 94 ? -4.611 -1.323 11.657 1.00 92.44 94 THR A CA 1
ATOM 695 C C . THR A 1 94 ? -4.314 -2.764 11.280 1.00 92.44 94 THR A C 1
ATOM 697 O O . THR A 1 94 ? -4.456 -3.681 12.087 1.00 92.44 94 THR A O 1
ATOM 700 N N . ALA A 1 95 ? -3.924 -2.954 10.026 1.00 91.50 95 ALA A N 1
ATOM 701 C CA . ALA A 1 95 ? -3.354 -4.194 9.523 1.00 91.50 95 ALA A CA 1
ATOM 702 C C . ALA A 1 95 ? -2.186 -3.837 8.608 1.00 91.50 95 ALA A C 1
ATOM 704 O O . ALA A 1 95 ? -2.216 -2.804 7.935 1.00 91.50 95 ALA A O 1
ATOM 705 N N . ASN A 1 96 ? -1.151 -4.662 8.587 1.00 92.69 96 ASN A N 1
ATOM 706 C CA . ASN A 1 96 ? -0.008 -4.462 7.714 1.00 92.69 96 ASN A CA 1
ATOM 707 C C . ASN A 1 96 ? 0.351 -5.762 6.999 1.00 92.69 96 ASN A C 1
ATOM 709 O O . ASN A 1 96 ? -0.011 -6.845 7.446 1.00 92.69 96 ASN A O 1
ATOM 713 N N . CYS A 1 97 ? 1.025 -5.637 5.864 1.00 92.62 97 CYS A N 1
ATOM 714 C CA . CYS A 1 97 ? 1.708 -6.744 5.215 1.00 92.62 97 CYS A CA 1
ATOM 715 C C . CYS A 1 97 ? 2.792 -6.219 4.271 1.00 92.62 97 CYS A C 1
ATOM 717 O O . CYS A 1 97 ? 2.725 -5.084 3.784 1.00 92.62 97 CYS A O 1
ATOM 719 N N . THR A 1 98 ? 3.811 -7.036 4.023 1.00 94.06 98 THR A N 1
ATOM 720 C CA . THR A 1 98 ? 4.854 -6.722 3.042 1.00 94.06 98 THR A CA 1
ATOM 721 C C . THR A 1 98 ? 4.428 -7.230 1.674 1.00 94.06 98 THR A C 1
ATOM 723 O O . THR A 1 98 ? 4.221 -8.425 1.504 1.00 94.06 98 THR A O 1
ATOM 726 N N . LEU A 1 99 ? 4.302 -6.346 0.683 1.00 93.44 99 LEU A N 1
ATOM 727 C CA . LEU A 1 99 ? 3.993 -6.738 -0.692 1.00 93.44 99 LEU A CA 1
ATOM 728 C C . LEU A 1 99 ? 5.120 -7.602 -1.274 1.00 93.44 99 LEU A C 1
ATOM 730 O O . LEU A 1 99 ? 6.302 -7.314 -1.081 1.00 93.44 99 LEU A O 1
AT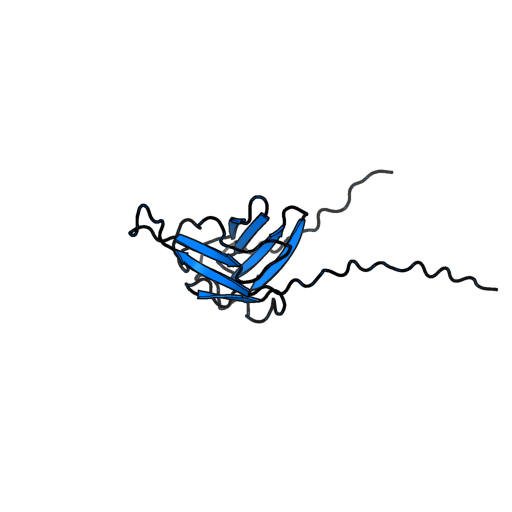OM 734 N N . SER A 1 100 ? 4.751 -8.601 -2.074 1.00 93.69 100 SER A N 1
ATOM 735 C CA . SER A 1 100 ? 5.674 -9.417 -2.875 1.00 93.69 100 SER A CA 1
ATOM 736 C C . SER A 1 100 ? 6.464 -8.611 -3.906 1.00 93.69 100 SER A C 1
ATOM 738 O O . SER A 1 100 ? 7.547 -9.009 -4.318 1.00 93.69 100 SER A O 1
ATOM 740 N N . SER A 1 101 ? 5.925 -7.470 -4.334 1.00 92.62 101 SER A N 1
ATOM 741 C CA . SER A 1 101 ? 6.573 -6.501 -5.212 1.00 92.62 101 SER A CA 1
ATOM 742 C C . SER A 1 101 ? 5.838 -5.164 -5.131 1.00 92.62 101 SER A C 1
ATOM 744 O O . SER A 1 101 ? 4.648 -5.107 -4.834 1.00 92.62 101 SER A O 1
ATOM 746 N N . THR A 1 102 ? 6.527 -4.070 -5.431 1.00 92.50 102 THR A N 1
ATOM 747 C CA . THR A 1 102 ? 5.919 -2.748 -5.663 1.00 92.50 102 THR A CA 1
ATOM 748 C C . THR A 1 102 ? 5.564 -2.508 -7.134 1.00 92.50 102 THR A C 1
ATOM 750 O O . THR A 1 102 ? 5.022 -1.452 -7.486 1.00 92.50 102 THR A O 1
ATOM 753 N N . GLU A 1 103 ? 5.851 -3.480 -8.003 1.00 92.06 103 GLU A N 1
ATOM 754 C CA . GLU A 1 103 ? 5.413 -3.519 -9.396 1.00 92.06 103 GLU A CA 1
ATOM 755 C C . GLU A 1 103 ? 3.953 -3.987 -9.526 1.00 92.06 103 GLU A C 1
ATOM 757 O O . GLU A 1 103 ? 3.289 -4.346 -8.557 1.00 92.06 103 GLU A O 1
ATOM 762 N N . THR A 1 104 ? 3.406 -3.921 -10.740 1.00 89.50 104 THR A N 1
ATOM 763 C CA . THR A 1 104 ? 2.025 -4.353 -11.016 1.00 89.50 104 THR A CA 1
ATOM 764 C C . THR A 1 104 ? 1.801 -5.813 -10.588 1.00 89.50 104 THR A C 1
ATOM 766 O O . THR A 1 104 ? 2.648 -6.656 -10.854 1.00 89.50 104 THR A O 1
ATOM 769 N N . GLU A 1 105 ? 0.647 -6.097 -9.968 1.00 91.19 105 GLU A N 1
ATOM 770 C CA . GLU A 1 105 ? 0.261 -7.392 -9.366 1.00 91.19 105 GLU A CA 1
ATOM 771 C C . GLU A 1 105 ? 1.075 -7.814 -8.125 1.00 91.19 105 GLU A C 1
ATOM 773 O O . GLU A 1 105 ? 0.961 -8.951 -7.658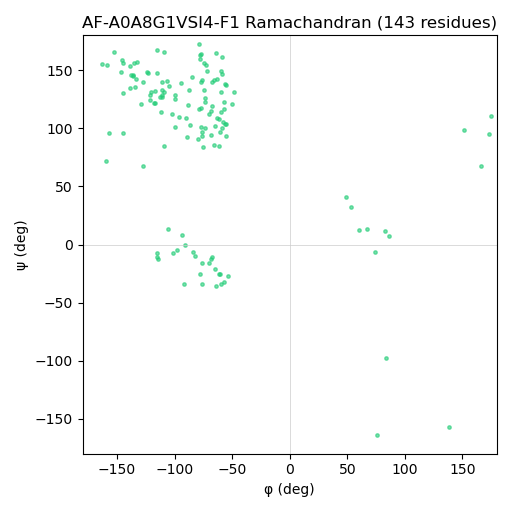 1.00 91.19 105 GLU A O 1
ATOM 778 N N . GLY A 1 106 ? 1.847 -6.896 -7.534 1.00 93.19 106 GLY A N 1
ATOM 779 C CA . GLY A 1 106 ? 2.349 -7.069 -6.174 1.00 93.19 106 GLY A CA 1
ATOM 780 C C . GLY A 1 106 ? 1.201 -7.310 -5.193 1.00 93.19 106 GLY A C 1
ATOM 781 O O . GLY A 1 106 ? 0.161 -6.657 -5.284 1.00 93.19 106 GLY A O 1
ATOM 782 N N . HIS A 1 107 ? 1.370 -8.254 -4.275 1.00 95.06 107 HIS A N 1
ATOM 783 C CA . HIS A 1 107 ? 0.313 -8.686 -3.362 1.00 95.06 107 HIS A CA 1
ATOM 784 C C . HIS A 1 107 ? 0.867 -9.071 -1.994 1.00 95.06 107 HIS A C 1
ATOM 786 O O . HIS A 1 107 ? 2.047 -9.391 -1.869 1.00 95.06 107 HIS A O 1
ATOM 792 N N . CYS A 1 108 ? 0.014 -9.050 -0.979 1.00 93.56 108 CYS A N 1
ATOM 793 C CA . CYS A 1 108 ? 0.289 -9.606 0.336 1.00 93.56 108 CYS A CA 1
ATOM 794 C C . CYS A 1 108 ? -0.998 -10.042 1.030 1.00 93.56 108 CYS A C 1
ATOM 796 O O . CYS A 1 108 ? -2.098 -9.695 0.599 1.00 93.56 108 CYS A O 1
ATOM 798 N N . ASN A 1 109 ? -0.846 -10.828 2.090 1.00 92.31 109 ASN A N 1
ATOM 799 C CA . ASN A 1 109 ? -1.947 -11.271 2.927 1.00 92.31 109 ASN A CA 1
ATOM 800 C C . ASN A 1 109 ? -1.690 -10.790 4.357 1.00 92.31 109 ASN A C 1
ATOM 802 O O . ASN A 1 109 ? -0.589 -10.957 4.875 1.00 92.31 109 ASN A O 1
ATOM 806 N N . THR A 1 110 ? -2.690 -10.182 4.987 1.00 90.12 110 THR A N 1
ATOM 807 C CA . THR A 1 110 ? -2.591 -9.707 6.374 1.00 90.12 110 THR A CA 1
ATOM 808 C C . THR A 1 110 ? -2.532 -10.833 7.412 1.00 90.12 110 THR A C 1
ATOM 810 O O . THR A 1 110 ? -2.124 -10.571 8.540 1.00 90.12 110 THR A O 1
ATOM 813 N N . ASP A 1 111 ? -2.885 -12.071 7.049 1.00 89.19 111 ASP A N 1
ATOM 814 C CA . ASP A 1 111 ? -2.710 -13.259 7.904 1.00 89.19 111 ASP A CA 1
ATOM 815 C C . ASP A 1 111 ? -1.271 -13.782 7.934 1.00 89.19 111 ASP A C 1
ATOM 817 O O . ASP A 1 111 ? -0.864 -14.429 8.898 1.00 89.19 111 ASP A O 1
ATOM 821 N N . ASP A 1 112 ? -0.507 -13.508 6.876 1.00 89.19 112 ASP A N 1
ATOM 822 C CA . ASP A 1 112 ? 0.913 -13.837 6.772 1.00 89.19 112 ASP A CA 1
ATOM 823 C C . ASP A 1 112 ? 1.690 -12.567 6.384 1.00 89.19 112 ASP A C 1
ATOM 825 O O . ASP A 1 112 ? 2.176 -12.428 5.254 1.00 89.19 112 ASP A O 1
ATOM 829 N N . PRO A 1 113 ? 1.743 -11.575 7.296 1.00 86.62 113 PRO A N 1
ATOM 830 C CA . PRO A 1 113 ? 2.232 -10.233 6.984 1.00 86.62 113 PRO A CA 1
ATOM 831 C C . PRO A 1 113 ? 3.723 -10.207 6.613 1.00 86.62 113 PRO A C 1
ATOM 833 O O . PRO A 1 113 ? 4.170 -9.279 5.930 1.00 86.62 113 PRO A O 1
ATOM 836 N N . ASP A 1 114 ? 4.463 -11.241 7.020 1.00 86.19 114 ASP A N 1
ATOM 837 C CA . ASP A 1 114 ? 5.903 -11.410 6.828 1.00 86.19 114 ASP A CA 1
ATOM 838 C C . ASP A 1 114 ? 6.248 -12.455 5.747 1.00 86.19 114 ASP A C 1
ATOM 840 O O . ASP A 1 114 ? 7.410 -12.848 5.618 1.00 86.19 114 ASP A O 1
ATOM 844 N N . ALA A 1 115 ? 5.269 -12.875 4.929 1.00 87.38 115 ALA A N 1
ATOM 845 C CA . ALA A 1 115 ? 5.463 -13.833 3.832 1.00 87.38 115 ALA A CA 1
ATOM 846 C C . ALA A 1 115 ? 6.588 -13.430 2.860 1.00 87.38 115 ALA A C 1
ATOM 848 O O . ALA A 1 115 ? 7.202 -14.281 2.209 1.00 87.38 115 ALA A O 1
ATOM 849 N N . PHE A 1 116 ? 6.860 -12.126 2.749 1.00 86.31 116 PHE A N 1
ATOM 850 C CA . PHE A 1 116 ? 7.872 -11.583 1.859 1.00 86.31 116 PHE A CA 1
ATOM 851 C C . PHE A 1 116 ? 8.856 -10.652 2.589 1.00 86.31 116 PHE A C 1
ATOM 853 O O . PHE A 1 116 ? 8.439 -9.838 3.413 1.00 86.31 116 PHE A O 1
ATOM 860 N N . PRO A 1 117 ? 10.164 -10.708 2.268 1.00 81.88 117 PRO A N 1
ATOM 861 C CA . PRO A 1 117 ? 11.171 -9.868 2.908 1.00 81.88 117 PRO A CA 1
ATOM 862 C C . PRO A 1 117 ? 11.152 -8.424 2.383 1.00 81.88 117 PRO A C 1
ATOM 864 O O . PRO A 1 117 ? 11.087 -8.173 1.180 1.00 81.88 117 PRO A O 1
ATOM 867 N N . VAL A 1 118 ? 11.327 -7.465 3.292 1.00 74.88 118 VAL A N 1
ATOM 868 C CA . VAL A 1 118 ? 11.264 -6.013 3.036 1.00 74.88 118 VAL A CA 1
ATOM 869 C C . VAL A 1 118 ? 12.295 -5.504 2.009 1.00 74.88 118 VAL A C 1
ATOM 871 O O . VAL A 1 118 ? 12.026 -4.576 1.247 1.00 74.88 118 VAL A O 1
ATOM 874 N N . GLU A 1 119 ? 13.489 -6.097 1.952 1.00 60.97 119 GLU A N 1
ATOM 875 C CA . GLU A 1 119 ? 14.620 -5.538 1.191 1.00 60.97 119 GLU A CA 1
ATOM 876 C C . GLU A 1 119 ? 14.632 -5.890 -0.309 1.00 60.97 119 GLU A C 1
ATOM 878 O O . GLU A 1 119 ? 15.474 -5.381 -1.052 1.00 60.97 119 GLU A O 1
ATOM 883 N N . HIS A 1 120 ? 13.723 -6.750 -0.781 1.00 59.78 120 HIS A N 1
ATOM 884 C CA . HIS A 1 120 ? 13.756 -7.274 -2.157 1.00 59.78 120 HIS A CA 1
ATOM 885 C C . HIS A 1 120 ? 12.573 -6.869 -3.039 1.00 59.78 120 HIS A C 1
ATOM 887 O O . HIS A 1 120 ? 12.623 -7.085 -4.248 1.00 59.78 120 HIS A O 1
ATOM 893 N N . ASN A 1 121 ? 11.556 -6.218 -2.472 1.00 66.31 121 ASN A N 1
ATOM 894 C CA . ASN A 1 121 ? 10.281 -6.005 -3.165 1.00 66.31 121 ASN A CA 1
ATOM 895 C C . ASN A 1 121 ? 9.980 -4.523 -3.446 1.00 66.31 121 ASN A C 1
ATOM 897 O O . ASN A 1 121 ? 9.049 -4.187 -4.184 1.00 66.31 121 ASN A O 1
ATOM 901 N N . GLY A 1 122 ? 10.754 -3.615 -2.851 1.00 65.25 122 GLY A N 1
ATOM 902 C CA . GLY A 1 122 ? 10.590 -2.173 -2.996 1.00 65.25 122 GLY A CA 1
ATOM 903 C C . GLY A 1 122 ? 11.140 -1.605 -4.304 1.00 65.25 122 GLY A C 1
ATOM 904 O O . GLY A 1 122 ? 12.008 -2.179 -4.960 1.00 65.25 122 GLY A O 1
ATOM 905 N N . ALA A 1 123 ? 10.659 -0.420 -4.670 1.00 64.31 123 ALA A N 1
ATOM 906 C CA . ALA A 1 123 ? 11.183 0.373 -5.764 1.00 64.31 123 ALA A CA 1
ATOM 907 C C . ALA A 1 123 ? 12.655 0.708 -5.491 1.00 64.31 123 ALA A C 1
ATOM 909 O O . ALA A 1 123 ? 13.014 1.184 -4.409 1.00 64.31 123 ALA A O 1
ATOM 910 N N . GLY A 1 124 ? 13.504 0.480 -6.497 1.00 56.75 124 GLY A N 1
ATOM 911 C CA . GLY A 1 124 ? 14.944 0.684 -6.388 1.00 56.75 124 GLY A CA 1
ATOM 912 C C . GLY A 1 124 ? 15.285 2.063 -5.821 1.00 56.75 124 GLY A C 1
ATOM 913 O O . GLY A 1 124 ? 14.928 3.099 -6.392 1.00 56.75 124 GLY A O 1
ATOM 914 N N . ARG A 1 125 ? 16.003 2.084 -4.692 1.00 55.66 125 ARG A N 1
ATOM 915 C CA . ARG A 1 125 ? 16.600 3.308 -4.156 1.00 55.66 125 ARG A CA 1
ATOM 916 C C . ARG A 1 125 ? 17.629 3.803 -5.172 1.00 55.66 125 ARG A C 1
ATOM 918 O O . ARG A 1 125 ? 18.700 3.219 -5.303 1.00 55.66 125 ARG A O 1
ATOM 925 N N . LEU A 1 126 ? 17.336 4.902 -5.868 1.00 46.50 126 LEU A N 1
ATOM 926 C CA . LEU A 1 126 ? 18.399 5.737 -6.427 1.00 46.50 126 LEU A CA 1
ATOM 927 C C . LEU A 1 126 ? 19.255 6.168 -5.233 1.00 46.50 126 LEU A C 1
ATOM 929 O O . LEU A 1 126 ? 18.799 6.938 -4.390 1.00 46.50 126 LEU A O 1
ATOM 933 N N . LEU A 1 127 ? 20.434 5.561 -5.108 1.00 44.25 127 LEU A N 1
ATOM 934 C CA . LEU A 1 127 ? 21.338 5.670 -3.968 1.00 44.25 127 LEU A CA 1
ATOM 935 C C . LEU A 1 127 ? 21.687 7.138 -3.674 1.00 44.25 127 LEU A C 1
ATOM 937 O O . LEU A 1 127 ? 22.626 7.696 -4.231 1.00 44.25 127 LEU A O 1
ATOM 941 N N . GLY A 1 128 ? 20.933 7.755 -2.767 1.00 39.72 128 GLY A N 1
ATOM 942 C CA . GLY A 1 128 ? 21.322 8.950 -2.031 1.00 39.72 128 GLY A CA 1
ATOM 943 C C . GLY A 1 128 ? 21.739 8.522 -0.622 1.00 39.72 128 GLY A C 1
ATOM 944 O O . GLY A 1 128 ? 20.891 8.040 0.133 1.00 39.72 128 GLY A O 1
ATOM 945 N N . PRO A 1 129 ? 23.020 8.639 -0.233 1.00 38.44 129 PRO A N 1
ATOM 946 C CA . PRO A 1 129 ? 23.478 8.214 1.078 1.00 38.44 129 PRO A CA 1
ATOM 947 C C . PRO A 1 129 ? 23.033 9.263 2.093 1.00 38.44 129 PRO A C 1
ATOM 949 O O . PRO A 1 129 ? 23.682 10.297 2.203 1.00 38.44 129 PRO A O 1
ATOM 952 N N . ARG A 1 130 ? 21.902 9.027 2.771 1.00 40.69 130 ARG A N 1
ATOM 953 C CA . ARG A 1 130 ? 21.480 9.586 4.077 1.00 40.69 130 ARG A CA 1
ATOM 954 C C . ARG A 1 130 ? 19.959 9.636 4.135 1.00 40.69 130 ARG A C 1
ATOM 956 O O . ARG A 1 130 ? 19.362 10.581 3.637 1.00 40.69 130 ARG A O 1
ATOM 963 N N . THR A 1 131 ? 19.348 8.642 4.768 1.00 40.62 131 THR A N 1
ATOM 964 C CA . THR A 1 131 ? 18.290 8.808 5.789 1.00 40.62 131 THR A CA 1
ATOM 965 C C . THR A 1 131 ? 17.742 7.428 6.144 1.00 40.62 131 THR A C 1
ATOM 967 O O . THR A 1 131 ? 16.884 6.866 5.470 1.00 40.62 131 THR A O 1
ATOM 970 N N . VAL A 1 132 ? 18.289 6.858 7.214 1.00 43.25 132 VAL A N 1
ATOM 971 C CA . VAL A 1 132 ? 17.604 5.851 8.022 1.00 43.25 132 VAL A CA 1
ATOM 972 C C . VAL A 1 132 ? 17.079 6.629 9.220 1.00 43.25 132 VAL A C 1
ATOM 974 O O . VAL A 1 132 ? 17.855 6.984 10.100 1.00 43.25 132 VAL A O 1
ATOM 977 N N . PHE A 1 133 ? 15.792 6.961 9.219 1.00 40.62 133 PHE A N 1
ATOM 978 C CA . PHE A 1 133 ? 15.079 7.297 10.449 1.00 40.62 133 PHE A CA 1
ATOM 979 C C . PHE A 1 133 ? 14.120 6.144 10.732 1.00 40.62 133 PHE A C 1
ATOM 981 O O . PHE A 1 133 ? 12.965 6.143 10.322 1.00 40.62 133 PHE A O 1
ATOM 988 N N . LEU A 1 134 ? 14.668 5.125 11.393 1.00 47.72 134 LEU A N 1
ATOM 989 C CA . LEU A 1 134 ? 13.923 4.197 12.236 1.00 47.72 134 LEU A CA 1
ATOM 990 C C . LEU A 1 134 ? 13.432 4.993 13.449 1.00 47.72 134 LEU A C 1
ATOM 992 O O . LEU A 1 134 ? 14.249 5.546 14.184 1.00 47.72 134 LEU A O 1
ATOM 996 N N . GLY A 1 135 ? 12.119 5.072 13.650 1.00 36.41 135 GLY A N 1
ATOM 997 C CA . GLY A 1 135 ? 11.560 5.717 14.834 1.00 36.41 135 GLY A CA 1
ATOM 998 C C . GLY A 1 135 ? 10.071 6.009 14.730 1.00 36.41 135 GLY A C 1
ATOM 999 O O . GLY A 1 135 ? 9.679 7.170 14.724 1.00 36.41 135 GLY A O 1
ATOM 1000 N N . VAL A 1 136 ? 9.230 4.973 14.696 1.00 42.72 136 VAL A N 1
ATOM 1001 C CA . VAL A 1 136 ? 7.849 5.124 15.176 1.00 42.72 136 VAL A CA 1
ATOM 1002 C C . VAL A 1 136 ? 7.930 5.031 16.700 1.00 42.72 136 VAL A C 1
ATOM 1004 O O . VAL A 1 136 ? 7.960 3.945 17.271 1.00 42.72 136 VAL A O 1
ATOM 1007 N N . ALA A 1 137 ? 8.096 6.179 17.356 1.00 38.75 137 ALA A N 1
ATOM 1008 C CA . ALA A 1 137 ? 8.003 6.276 18.806 1.00 38.75 137 ALA A CA 1
ATOM 1009 C C . ALA A 1 137 ? 6.523 6.177 19.219 1.00 38.75 137 ALA A C 1
ATOM 1011 O O . ALA A 1 137 ? 5.694 6.877 18.632 1.00 38.75 137 ALA A O 1
ATOM 1012 N N . PRO A 1 138 ? 6.160 5.366 20.228 1.00 43.56 138 PRO A N 1
ATOM 1013 C CA . PRO A 1 138 ? 4.829 5.435 20.803 1.00 43.56 138 PRO A CA 1
ATOM 1014 C C . PRO A 1 138 ? 4.703 6.745 21.588 1.00 43.56 138 PRO A C 1
ATOM 1016 O O . PRO A 1 138 ? 5.349 6.943 22.618 1.00 43.56 138 PRO A O 1
ATOM 1019 N N . VAL A 1 139 ? 3.864 7.658 21.099 1.00 49.81 139 VAL A N 1
ATOM 1020 C CA . VAL A 1 139 ? 3.419 8.826 21.865 1.00 49.81 139 VAL A CA 1
ATOM 1021 C C . VAL A 1 139 ? 2.399 8.342 22.891 1.00 49.81 139 VAL A C 1
ATOM 1023 O O . VAL A 1 139 ? 1.201 8.401 22.648 1.00 49.81 139 VAL A O 1
ATOM 1026 N N . VAL A 1 140 ? 2.864 7.847 24.039 1.00 48.94 140 VAL A N 1
ATOM 1027 C CA . VAL A 1 140 ? 2.024 7.715 25.237 1.00 48.94 140 VAL A CA 1
ATOM 1028 C C . VAL A 1 140 ? 2.865 7.975 26.482 1.00 48.94 140 VAL A C 1
ATOM 1030 O O . VAL A 1 140 ? 3.519 7.085 27.011 1.00 48.94 140 VAL A O 1
ATOM 1033 N N . ALA A 1 141 ? 2.814 9.210 26.968 1.00 39.34 141 ALA A N 1
ATOM 1034 C CA . ALA A 1 141 ? 2.894 9.516 28.393 1.00 39.34 141 ALA A CA 1
ATOM 1035 C C . ALA A 1 141 ? 2.300 10.912 28.600 1.00 39.34 141 ALA A C 1
ATOM 1037 O O . ALA A 1 141 ? 3.003 11.901 28.807 1.00 39.34 141 ALA A O 1
ATOM 1038 N N . GLY A 1 142 ? 0.974 10.982 28.472 1.00 34.19 142 GLY A N 1
ATOM 1039 C CA . GLY A 1 142 ? 0.202 12.088 29.010 1.00 34.19 142 GLY A CA 1
ATOM 1040 C C . GLY A 1 142 ? 0.384 12.111 30.522 1.00 34.19 142 GLY A C 1
ATOM 1041 O O . GLY A 1 142 ? -0.103 11.240 31.236 1.00 34.19 142 GLY A O 1
ATOM 1042 N N . LEU A 1 143 ? 1.132 13.111 30.971 1.00 42.69 143 LEU A N 1
ATOM 1043 C CA . LEU A 1 143 ? 1.059 13.690 32.300 1.00 42.69 143 LEU A CA 1
ATOM 1044 C C . LEU A 1 143 ? -0.418 13.974 32.633 1.00 42.69 143 LEU A C 1
ATOM 1046 O O . LEU A 1 143 ? -1.084 14.597 31.809 1.00 42.69 143 LEU A O 1
ATOM 1050 N N . LEU A 1 144 ? -0.900 13.555 33.808 1.00 39.84 144 LEU A N 1
ATOM 1051 C CA . LEU A 1 144 ? -1.714 14.357 34.739 1.00 39.84 144 LEU A CA 1
ATOM 1052 C C . LEU A 1 144 ? -2.198 13.495 35.926 1.00 39.84 144 LEU A C 1
ATOM 1054 O O . LEU A 1 144 ? -3.073 12.653 35.759 1.00 39.84 144 LEU A O 1
ATOM 1058 N N . LEU A 1 145 ? -1.608 13.821 37.088 1.00 40.66 145 LEU A N 1
ATOM 1059 C CA . LEU A 1 145 ? -2.072 13.702 38.485 1.00 40.66 145 LEU A CA 1
ATOM 1060 C C . LEU A 1 145 ? -2.430 12.315 39.041 1.00 40.66 145 LEU A C 1
ATOM 1062 O O . LEU A 1 145 ? -3.566 11.843 38.833 1.00 40.66 145 LEU A O 1
#

Foldseek 3Di:
DDDPPPDDPPPPPLPLPKWKKWKAWDADPVGNVATWIWIATCDQDPNFGGIWDTDRHAFLPDAAWDKTDGPPQKIWIAHQQQQKIWTADNVGDIFIARWPASHHGTITISVCRPPDGRHPHHRDPPDDPDDDDDDPDPPDDDDDD

Radius of gyration: 18.86 Å; Cα contacts (8 Å, |Δi|>4): 298; chains: 1; bounding box: 39×32×75 Å

pLDDT: mean 78.05, std 21.34, range [34.19, 97.62]

Solvent-accessible surface area (backbone atoms only — not comparable to full-atom values): 8389 Å² total; per-residue (Å²): 138,87,83,80,81,79,74,78,79,79,70,79,75,72,78,80,50,53,25,49,34,35,32,38,62,44,54,52,92,93,42,75,89,45,52,18,16,27,47,33,34,80,32,57,40,92,88,35,63,48,59,33,51,68,42,89,36,30,43,55,66,50,72,54,73,49,74,33,45,24,79,78,72,17,34,39,34,39,28,26,54,43,14,38,34,38,40,36,44,72,88,71,52,73,51,47,23,21,21,63,27,36,36,65,72,13,34,33,31,46,76,48,32,74,80,31,65,45,91,78,14,25,31,81,74,79,89,66,98,81,83,86,79,86,75,90,72,84,92,76,80,82,84,82,135

Sequence (145 aa):
MHLLKIGALLALAQTLSAAEIKIRTTNPPANSYVSHCSVILEDELFGCKGSSKPFKKSCGRNTGVQTKSICGDASVTVDWYSAVLTFESADGRTANCTLSSTETEGHCNTDDPDAFPVEHNGAGRLLGPRTVFLGVAPVVAGLLL

Secondary structure (DSSP, 8-state):
-------------------EEEEEEE--TT-TT--EEEEEEEEEETTEEEEPPPPSS-TTT--SEEEEEETTTEEEEEETTT-EEEEE-TTS-EEEEE-S-SSTT-EEETTBTTSS-TTTSSPP----S----------------

Organism: NCBI:txid1448319